Protein AF-A0A5C8CRB9-F1 (afdb_monomer_lite)

Secondary structure (DSSP, 8-state):
-HHHHHHHHHHTTS---STT-HHHHHHHHHHHHHHHHHHHHHHHHHHHHHHHHHHHHHHHHHHHHHHHHHHHHHHHH--

Foldseek 3Di:
DVVLVVLCVVCVPPPDPDDPDVSVVVNVVSVVVVVVVVVVVVVVVVVVVVVVVVVVVVVVVVVVVCVVVVVVVVVVVVD

Radius of gyration: 27.99 Å; chains: 1; bounding box: 55×16×76 Å

Organism: NCBI:txid29522

pLDDT: mean 73.88, std 13.61, range [52.28, 95.5]

Structure (mmCIF, N/CA/C/O backbone):
data_AF-A0A5C8CRB9-F1
#
_entry.id   AF-A0A5C8CRB9-F1
#
loop_
_atom_site.group_PDB
_atom_site.id
_atom_site.type_symbol
_atom_site.label_atom_id
_atom_site.label_alt_id
_atom_sit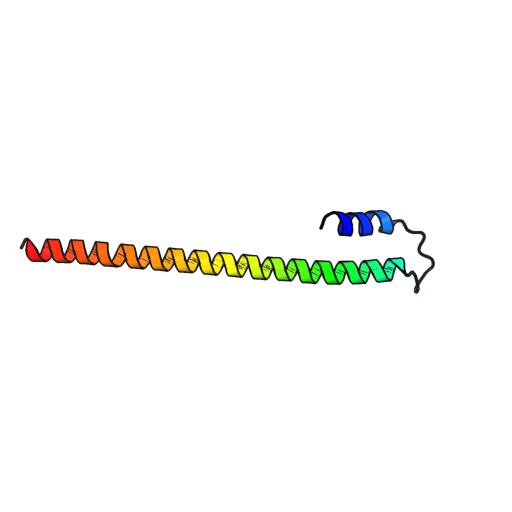e.label_comp_id
_atom_site.label_asym_id
_atom_site.label_entity_id
_atom_site.label_seq_id
_atom_site.pdbx_PDB_ins_code
_atom_site.Cartn_x
_atom_site.Cartn_y
_atom_site.Cartn_z
_atom_site.occupancy
_atom_site.B_iso_or_equiv
_atom_site.auth_seq_id
_atom_site.auth_comp_id
_atom_site.auth_asym_id
_atom_site.auth_atom_id
_atom_site.pdbx_PDB_model_num
ATOM 1 N N . MET A 1 1 ? 10.894 8.756 -4.004 1.00 55.31 1 MET A N 1
ATOM 2 C CA . MET A 1 1 ? 9.935 8.554 -5.115 1.00 55.31 1 MET A CA 1
ATOM 3 C C . MET A 1 1 ? 9.999 9.637 -6.192 1.00 55.31 1 MET A C 1
ATOM 5 O O . MET A 1 1 ? 9.729 9.310 -7.333 1.00 55.31 1 MET A O 1
ATOM 9 N N . LEU A 1 2 ? 10.385 10.887 -5.889 1.00 53.28 2 LEU A N 1
ATOM 10 C CA . LEU A 1 2 ? 10.496 11.944 -6.912 1.00 53.28 2 LEU A CA 1
ATOM 11 C C . LEU A 1 2 ? 11.602 11.680 -7.950 1.00 53.28 2 LEU A C 1
ATOM 13 O O . LEU A 1 2 ? 11.380 11.887 -9.133 1.00 53.28 2 LEU A O 1
ATOM 17 N N . PHE A 1 3 ? 12.751 11.137 -7.535 1.00 54.81 3 PHE A N 1
ATOM 18 C CA . PHE A 1 3 ? 13.881 10.886 -8.439 1.00 54.81 3 PHE A CA 1
ATOM 19 C C . PHE A 1 3 ? 13.578 9.896 -9.574 1.00 54.81 3 PHE A C 1
ATOM 21 O O . PHE A 1 3 ? 14.041 10.113 -10.682 1.00 54.81 3 PHE A O 1
ATOM 28 N N . SER A 1 4 ? 12.763 8.858 -9.341 1.00 57.06 4 SER A N 1
ATOM 29 C CA . SER A 1 4 ? 12.421 7.886 -10.394 1.00 57.06 4 SER A CA 1
ATOM 30 C C . SER A 1 4 ? 11.454 8.471 -11.427 1.00 57.06 4 SER A C 1
ATOM 32 O O . SER A 1 4 ? 11.578 8.173 -12.605 1.00 57.06 4 SER A O 1
ATOM 34 N N . VAL A 1 5 ? 10.519 9.325 -10.997 1.00 59.31 5 VAL A N 1
ATOM 35 C CA . VAL A 1 5 ? 9.581 10.020 -11.896 1.00 59.31 5 VAL A CA 1
ATOM 36 C C . VAL A 1 5 ? 10.307 11.102 -12.696 1.00 59.31 5 VAL A C 1
ATOM 38 O O . VAL A 1 5 ? 10.072 11.237 -13.890 1.00 59.31 5 VAL A O 1
ATOM 41 N N . MET A 1 6 ? 11.236 11.825 -12.061 1.00 58.41 6 MET A N 1
ATOM 42 C CA . MET A 1 6 ? 12.091 12.801 -12.741 1.00 58.41 6 MET A CA 1
ATOM 43 C C . MET A 1 6 ? 13.037 12.136 -13.743 1.00 58.41 6 MET A C 1
ATOM 45 O O . MET A 1 6 ? 13.223 12.673 -14.826 1.00 58.41 6 MET A O 1
ATOM 49 N N . TYR A 1 7 ? 13.584 10.961 -13.416 1.00 59.03 7 TYR A N 1
ATOM 50 C CA . TYR A 1 7 ? 14.408 10.180 -14.338 1.00 59.03 7 TYR A CA 1
ATOM 51 C C . TYR A 1 7 ? 13.604 9.761 -15.575 1.00 59.03 7 TYR A C 1
ATOM 53 O O . TYR A 1 7 ? 14.015 10.066 -16.683 1.00 59.03 7 TYR A O 1
ATOM 61 N N . ILE A 1 8 ? 12.401 9.198 -15.404 1.00 59.81 8 ILE A N 1
ATOM 62 C CA . ILE A 1 8 ? 11.506 8.857 -16.527 1.00 59.81 8 ILE A CA 1
ATOM 63 C C . ILE A 1 8 ? 11.143 10.100 -17.360 1.00 59.81 8 ILE A C 1
ATOM 65 O O . ILE A 1 8 ? 11.125 10.038 -18.585 1.00 59.81 8 ILE A O 1
ATOM 69 N N . ALA A 1 9 ? 10.878 11.243 -16.720 1.00 60.59 9 ALA A N 1
ATOM 70 C CA . ALA A 1 9 ? 10.518 12.477 -17.418 1.00 60.59 9 ALA A CA 1
ATOM 71 C C . ALA A 1 9 ? 11.687 13.068 -18.227 1.00 60.59 9 ALA A C 1
ATOM 73 O O . ALA A 1 9 ? 11.491 13.471 -19.371 1.00 60.59 9 ALA A O 1
ATOM 74 N N . ILE A 1 10 ? 12.895 13.088 -17.661 1.00 58.75 10 ILE A N 1
ATOM 75 C CA . ILE A 1 10 ? 14.116 13.566 -18.332 1.00 58.75 10 ILE A CA 1
ATOM 76 C C . ILE A 1 10 ? 14.497 12.638 -19.488 1.00 58.75 10 ILE A C 1
ATOM 78 O O . ILE A 1 10 ? 14.867 13.094 -20.565 1.00 58.75 10 ILE A O 1
ATOM 82 N N . GLU A 1 11 ? 14.344 11.338 -19.281 1.00 55.75 11 GLU A N 1
ATOM 83 C CA . GLU A 1 11 ? 14.740 10.304 -20.226 1.00 55.75 11 GLU A CA 1
ATOM 84 C C . GLU A 1 11 ? 13.669 10.041 -21.305 1.00 55.75 11 GLU A C 1
ATOM 86 O O . GLU A 1 11 ? 13.932 9.400 -22.313 1.00 55.75 11 GLU A O 1
ATOM 91 N N . SER A 1 12 ? 12.456 10.589 -21.173 1.00 55.41 12 SER A N 1
ATOM 92 C CA . SER A 1 12 ? 11.423 10.541 -22.226 1.00 55.41 12 SER A CA 1
ATOM 93 C C . SER A 1 12 ? 11.793 11.310 -23.508 1.00 55.41 12 SER A C 1
ATOM 95 O O . SER A 1 12 ? 11.141 11.138 -24.534 1.00 55.41 12 SER A O 1
ATOM 97 N N . HIS A 1 13 ? 12.848 12.131 -23.453 1.00 56.22 13 HIS A N 1
ATOM 98 C CA . HIS A 1 13 ? 13.452 12.853 -24.579 1.00 56.22 13 HIS A CA 1
ATOM 99 C C . HIS A 1 13 ? 14.811 12.259 -24.994 1.00 56.22 13 HIS A C 1
ATOM 101 O O . HIS A 1 13 ? 15.669 12.969 -25.516 1.00 56.22 13 HIS A O 1
ATOM 107 N N . HIS A 1 14 ? 15.051 10.972 -24.735 1.00 65.50 14 HIS A N 1
ATOM 108 C CA . HIS A 1 14 ? 16.233 10.305 -25.275 1.00 65.50 14 HIS A CA 1
ATOM 109 C C . HIS A 1 14 ? 16.027 9.979 -26.763 1.00 65.50 14 HIS A C 1
ATOM 111 O O . HIS A 1 14 ? 14.926 9.626 -27.193 1.00 65.50 14 HIS A O 1
ATOM 117 N N . ASP A 1 15 ? 17.094 10.111 -27.551 1.00 59.06 15 ASP A N 1
ATOM 118 C CA . ASP A 1 15 ? 17.102 9.810 -28.984 1.00 59.06 15 ASP A CA 1
ATOM 119 C C . ASP A 1 15 ? 17.043 8.282 -29.151 1.00 59.06 15 ASP A C 1
ATOM 121 O O . ASP A 1 15 ? 18.049 7.573 -29.076 1.00 59.06 15 ASP A O 1
ATOM 125 N N . CYS A 1 16 ? 15.822 7.751 -29.194 1.00 67.88 16 CYS A N 1
ATOM 126 C CA . CYS A 1 16 ? 15.572 6.319 -29.115 1.00 67.88 16 CYS A CA 1
ATOM 127 C C . CYS A 1 16 ? 15.972 5.641 -30.431 1.00 67.88 16 CYS A C 1
ATOM 129 O O . CYS A 1 16 ? 15.369 5.873 -31.476 1.00 67.88 16 CYS A O 1
ATOM 131 N N . ILE A 1 17 ? 16.985 4.773 -30.371 1.00 63.28 17 ILE A N 1
ATOM 132 C CA . ILE A 1 17 ? 17.594 4.129 -31.549 1.00 63.28 17 ILE A CA 1
ATOM 133 C C . ILE A 1 17 ? 16.819 2.853 -31.975 1.00 63.28 17 ILE A C 1
ATOM 135 O O . ILE A 1 17 ? 17.213 2.164 -32.910 1.00 63.28 17 ILE A O 1
ATOM 139 N N . GLY A 1 18 ? 15.686 2.532 -31.334 1.00 64.75 18 GLY A N 1
ATOM 140 C CA . GLY A 1 18 ? 14.831 1.383 -31.675 1.00 64.75 18 GLY A CA 1
ATOM 141 C C . GLY A 1 18 ? 14.682 0.342 -30.557 1.00 64.75 18 GLY A C 1
ATOM 142 O O . GLY A 1 18 ? 14.826 0.665 -29.378 1.00 64.75 18 GLY A O 1
ATOM 143 N N . GLU A 1 19 ? 14.351 -0.901 -30.939 1.00 59.81 19 GLU A N 1
ATOM 144 C CA . GLU A 1 19 ? 13.829 -1.986 -30.074 1.00 59.81 19 GLU A CA 1
ATOM 145 C C . GLU A 1 19 ? 14.739 -2.411 -28.902 1.00 59.81 19 GLU A C 1
ATOM 147 O O . GLU A 1 19 ? 14.233 -2.901 -27.895 1.00 59.81 19 GLU A O 1
ATOM 152 N N . ASP A 1 20 ? 16.045 -2.136 -28.968 1.00 63.72 20 ASP A N 1
ATOM 153 C CA . ASP A 1 20 ? 17.041 -2.549 -27.964 1.00 63.72 20 ASP A CA 1
ATOM 154 C C . ASP A 1 20 ? 17.641 -1.373 -27.174 1.00 63.72 20 ASP A C 1
ATOM 156 O O . ASP A 1 20 ? 18.815 -1.381 -26.795 1.00 63.72 20 ASP A O 1
ATOM 160 N N . CYS A 1 21 ? 16.860 -0.323 -26.912 1.00 69.62 21 CYS A N 1
ATOM 161 C CA . CYS A 1 21 ? 17.356 0.782 -26.098 1.00 69.62 21 CYS A CA 1
ATOM 162 C C . CYS A 1 21 ? 17.445 0.370 -24.606 1.00 69.62 21 CYS A C 1
ATOM 164 O O . CYS A 1 21 ? 16.408 0.125 -23.974 1.00 69.62 21 CYS A O 1
ATOM 166 N N . PRO A 1 22 ? 18.648 0.335 -23.991 1.00 68.25 22 PRO A N 1
ATOM 167 C CA . PRO A 1 22 ? 18.826 -0.087 -22.592 1.00 68.25 22 PRO A CA 1
ATOM 168 C C . PRO A 1 22 ? 18.098 0.835 -21.604 1.00 68.25 22 PRO A C 1
ATOM 170 O O . PRO A 1 22 ? 17.709 0.436 -20.506 1.00 68.25 22 PRO A O 1
ATOM 173 N N . ILE A 1 23 ? 17.870 2.073 -22.029 1.00 70.50 23 ILE A N 1
ATOM 174 C CA . ILE A 1 23 ? 17.181 3.114 -21.286 1.00 70.50 23 ILE A CA 1
ATOM 175 C C . ILE A 1 23 ? 15.681 2.794 -21.157 1.00 70.50 23 ILE A C 1
ATOM 177 O O . ILE A 1 23 ? 15.131 2.810 -20.054 1.00 70.50 23 ILE A O 1
ATOM 181 N N . CYS A 1 24 ? 15.028 2.403 -22.258 1.00 72.19 24 CYS A N 1
ATOM 182 C CA . CYS A 1 24 ? 13.627 1.972 -22.266 1.00 72.19 24 CYS A CA 1
ATOM 183 C C . CYS A 1 24 ? 13.392 0.763 -21.351 1.00 72.19 24 CYS A C 1
ATOM 185 O O . CYS A 1 24 ? 12.404 0.718 -20.615 1.00 72.19 24 CYS A O 1
ATOM 187 N N . GLN A 1 25 ? 14.318 -0.201 -21.340 1.00 72.31 25 GLN A N 1
ATOM 188 C CA . GLN A 1 25 ? 14.229 -1.361 -20.449 1.00 72.31 25 GLN A CA 1
ATOM 189 C C . GLN A 1 25 ? 14.291 -0.954 -18.973 1.00 72.31 25 GLN A C 1
ATOM 191 O O . GLN A 1 25 ? 13.508 -1.451 -18.158 1.00 72.31 25 GLN A O 1
ATOM 196 N N . TYR A 1 26 ? 15.177 -0.020 -18.624 1.00 70.88 26 TYR A N 1
ATOM 197 C CA . TYR A 1 26 ? 15.291 0.468 -17.252 1.00 70.88 26 TYR A CA 1
ATOM 198 C C . TYR A 1 26 ? 14.027 1.218 -16.802 1.00 70.88 26 TYR A C 1
ATOM 200 O O . TYR A 1 26 ? 13.559 1.013 -15.681 1.00 70.88 26 TYR A O 1
ATOM 208 N N . ILE A 1 27 ? 13.408 2.000 -17.694 1.00 75.81 27 ILE A N 1
ATOM 209 C CA . ILE A 1 27 ? 12.120 2.668 -17.441 1.00 75.81 27 ILE A CA 1
ATOM 210 C C . ILE A 1 27 ? 11.022 1.644 -17.126 1.00 75.81 27 ILE A C 1
ATOM 212 O O . ILE A 1 27 ? 10.339 1.787 -16.113 1.00 75.81 27 ILE A O 1
ATOM 216 N N . ILE A 1 28 ? 10.895 0.575 -17.919 1.00 76.19 28 ILE A N 1
ATOM 217 C CA . ILE A 1 28 ? 9.887 -0.481 -17.700 1.00 76.19 28 ILE A CA 1
ATOM 218 C C . ILE A 1 28 ? 10.084 -1.161 -16.336 1.00 76.19 28 ILE A C 1
ATOM 220 O O . ILE A 1 28 ? 9.122 -1.417 -15.602 1.00 76.19 28 ILE A O 1
ATOM 224 N N . VAL A 1 29 ? 11.336 -1.440 -15.961 1.00 78.38 29 VAL A N 1
ATOM 225 C CA . VAL A 1 29 ? 11.659 -2.013 -14.647 1.00 78.38 29 VAL A CA 1
ATOM 226 C C . VAL A 1 29 ? 11.275 -1.043 -13.527 1.00 78.38 29 VAL A C 1
ATOM 228 O O . VAL A 1 29 ? 10.618 -1.451 -12.562 1.00 78.38 29 VAL A O 1
ATOM 231 N N . CYS A 1 30 ? 11.617 0.238 -13.666 1.00 77.25 30 CYS A N 1
ATOM 232 C CA . CYS A 1 30 ? 11.246 1.281 -12.714 1.00 77.25 30 CYS A CA 1
ATOM 233 C C . CYS A 1 30 ? 9.727 1.432 -12.574 1.00 77.25 30 CYS A C 1
ATOM 235 O O . CYS A 1 30 ? 9.232 1.499 -11.448 1.00 77.25 30 CYS A O 1
ATOM 237 N N . GLU A 1 31 ? 8.973 1.429 -13.673 1.00 79.69 31 GLU A N 1
ATOM 238 C CA . GLU A 1 31 ? 7.510 1.490 -13.646 1.00 79.69 31 GLU A CA 1
ATOM 239 C C . GLU A 1 31 ? 6.900 0.288 -12.929 1.00 79.69 31 GLU A C 1
ATOM 241 O O . GLU A 1 31 ? 5.994 0.444 -12.106 1.00 79.69 31 GLU A O 1
ATOM 246 N N . ASN A 1 32 ? 7.414 -0.917 -13.179 1.00 82.06 32 ASN A N 1
ATOM 247 C CA . ASN A 1 32 ? 6.920 -2.117 -12.514 1.00 82.06 32 ASN A CA 1
ATOM 248 C C . ASN A 1 32 ? 7.191 -2.076 -11.001 1.00 82.06 32 ASN A C 1
ATOM 250 O O . ASN A 1 32 ? 6.329 -2.442 -10.196 1.00 82.06 32 ASN A O 1
ATOM 254 N N . ILE A 1 33 ? 8.368 -1.588 -10.597 1.00 80.00 33 ILE A N 1
ATOM 255 C CA . ILE A 1 33 ? 8.698 -1.371 -9.184 1.00 80.00 33 ILE A CA 1
ATOM 256 C C . ILE A 1 33 ? 7.772 -0.307 -8.586 1.00 80.00 33 ILE A C 1
ATOM 258 O O . ILE A 1 33 ? 7.211 -0.523 -7.511 1.00 80.00 33 ILE A O 1
ATOM 262 N N . LEU A 1 34 ? 7.550 0.807 -9.285 1.00 80.38 34 LEU A N 1
ATOM 263 C CA . LEU A 1 34 ? 6.683 1.889 -8.826 1.00 80.38 34 LEU A CA 1
ATOM 264 C C . LEU A 1 34 ? 5.236 1.420 -8.657 1.00 80.38 34 LEU A C 1
ATOM 266 O O . LEU A 1 34 ? 4.610 1.712 -7.637 1.00 80.38 34 LEU A O 1
ATOM 270 N N . LYS A 1 35 ? 4.720 0.643 -9.611 1.00 82.69 35 LYS A N 1
ATOM 271 C CA . LYS A 1 35 ? 3.378 0.060 -9.548 1.00 82.69 35 LYS A CA 1
ATOM 272 C C . LYS A 1 35 ? 3.244 -0.870 -8.346 1.00 82.69 35 LYS A C 1
ATOM 274 O O . LYS A 1 35 ? 2.298 -0.732 -7.574 1.00 82.69 35 LYS A O 1
ATOM 279 N N . LYS A 1 36 ? 4.225 -1.752 -8.125 1.00 81.88 36 LYS A N 1
ATOM 280 C CA . LYS A 1 36 ? 4.257 -2.637 -6.950 1.00 81.88 36 LYS A CA 1
ATOM 281 C C . LYS A 1 36 ? 4.301 -1.846 -5.642 1.00 81.88 36 LYS A C 1
ATOM 283 O O . LYS A 1 36 ? 3.517 -2.128 -4.738 1.00 81.88 36 LYS A O 1
ATOM 288 N N . LEU A 1 37 ? 5.145 -0.820 -5.551 1.00 84.88 37 LEU A N 1
ATOM 289 C CA . LEU A 1 37 ? 5.229 0.040 -4.369 1.00 84.88 37 LEU A CA 1
ATOM 290 C C . LEU A 1 37 ? 3.923 0.796 -4.113 1.00 84.88 37 LEU A C 1
ATOM 292 O O . LEU A 1 37 ? 3.455 0.827 -2.979 1.00 84.88 37 LEU A O 1
ATOM 296 N N . SER A 1 38 ? 3.302 1.349 -5.154 1.00 85.06 38 SER A N 1
ATOM 297 C CA . SER A 1 38 ? 2.003 2.019 -5.053 1.00 85.06 38 SER A CA 1
ATOM 298 C C . SER A 1 38 ? 0.929 1.069 -4.515 1.00 85.06 38 SER A C 1
ATOM 300 O O . SER A 1 38 ? 0.239 1.401 -3.549 1.00 85.06 38 SER A O 1
ATOM 302 N N . THR A 1 39 ? 0.851 -0.151 -5.057 1.00 86.75 39 THR A N 1
ATOM 303 C CA . THR A 1 39 ? -0.092 -1.162 -4.558 1.00 86.75 39 THR A CA 1
ATOM 304 C C . THR A 1 39 ? 0.198 -1.564 -3.113 1.00 86.75 39 THR A C 1
ATOM 306 O O . THR A 1 39 ? -0.729 -1.671 -2.314 1.00 86.75 39 THR A O 1
ATOM 309 N N . ALA A 1 40 ? 1.471 -1.714 -2.736 1.00 88.31 40 ALA A N 1
ATOM 310 C CA . ALA A 1 40 ? 1.856 -2.045 -1.369 1.00 88.31 40 ALA A CA 1
ATOM 311 C C . ALA A 1 40 ? 1.463 -0.931 -0.386 1.00 88.31 40 ALA A C 1
ATOM 313 O O . ALA A 1 40 ? 0.879 -1.213 0.660 1.00 88.31 40 ALA A O 1
ATOM 314 N N . LEU A 1 41 ? 1.706 0.337 -0.737 1.00 88.75 41 LEU A N 1
ATOM 315 C CA . LEU A 1 41 ? 1.292 1.482 0.078 1.00 88.75 41 LEU A CA 1
ATOM 316 C C . LEU A 1 41 ? -0.231 1.540 0.248 1.00 88.75 41 LEU A C 1
ATOM 318 O O . LEU A 1 41 ? -0.707 1.798 1.355 1.00 88.75 41 LEU A O 1
ATOM 322 N N . ALA A 1 42 ? -0.995 1.264 -0.813 1.00 90.75 42 ALA A N 1
ATOM 323 C CA . ALA A 1 42 ? -2.453 1.219 -0.739 1.00 90.75 42 ALA A CA 1
ATOM 324 C C . ALA A 1 42 ? -2.935 0.137 0.244 1.00 90.75 42 ALA A C 1
ATOM 326 O O . ALA A 1 42 ? -3.747 0.420 1.126 1.00 90.75 42 ALA A O 1
ATOM 327 N N . VAL A 1 43 ? -2.378 -1.075 0.161 1.00 92.69 43 VAL A N 1
ATOM 328 C CA . VAL A 1 43 ? -2.712 -2.182 1.075 1.00 92.69 43 VAL A CA 1
ATOM 329 C C . VAL A 1 43 ? -2.368 -1.836 2.526 1.00 92.69 43 VAL A C 1
ATOM 331 O O . VAL A 1 43 ? -3.174 -2.081 3.429 1.00 92.69 43 VAL A O 1
ATOM 334 N N . ILE A 1 44 ? -1.205 -1.226 2.764 1.00 93.25 44 ILE A N 1
ATOM 335 C CA . ILE A 1 44 ? -0.786 -0.797 4.105 1.00 93.25 44 ILE A CA 1
ATOM 336 C C . ILE A 1 44 ? -1.752 0.261 4.653 1.00 93.25 44 ILE A C 1
ATOM 338 O O . ILE A 1 44 ? -2.208 0.141 5.790 1.00 93.25 44 ILE A O 1
ATOM 342 N N . SER A 1 45 ? -2.120 1.260 3.847 1.00 92.19 45 SER A N 1
ATOM 343 C CA . SER A 1 45 ? -3.055 2.321 4.246 1.00 92.19 45 SER A CA 1
ATOM 344 C C . SER A 1 45 ? -4.434 1.772 4.633 1.00 92.19 45 SER A C 1
ATOM 346 O O . SER A 1 45 ? -4.973 2.125 5.688 1.00 92.19 45 SER A O 1
ATOM 348 N N . ILE A 1 46 ? -4.979 0.851 3.831 1.00 93.44 46 ILE A N 1
ATOM 349 C CA . ILE A 1 46 ? -6.255 0.178 4.118 1.00 93.44 46 ILE A CA 1
ATOM 350 C C . ILE A 1 46 ? -6.157 -0.623 5.421 1.00 93.44 46 ILE A C 1
ATOM 352 O O . ILE A 1 46 ? -7.028 -0.510 6.285 1.00 93.44 46 ILE A O 1
ATOM 356 N N . SER A 1 47 ? -5.074 -1.385 5.594 1.00 93.06 47 SER A N 1
ATOM 357 C CA . SER A 1 47 ? -4.851 -2.218 6.783 1.00 93.06 47 SER A CA 1
ATOM 358 C C . SER A 1 47 ? -4.785 -1.376 8.056 1.00 93.06 47 SER A C 1
ATOM 360 O O . SER A 1 47 ? -5.458 -1.680 9.041 1.00 93.06 47 SER A O 1
ATOM 362 N N . ILE A 1 48 ? -4.028 -0.277 8.023 1.00 94.44 48 ILE A N 1
ATOM 363 C CA . ILE A 1 48 ? -3.932 0.678 9.132 1.00 94.44 48 ILE A CA 1
ATOM 364 C C . ILE A 1 48 ? -5.320 1.238 9.457 1.00 94.44 48 ILE A C 1
ATOM 366 O O . ILE A 1 48 ? -5.758 1.174 10.606 1.00 94.44 48 ILE A O 1
ATOM 370 N N . THR A 1 49 ? -6.046 1.717 8.447 1.00 93.88 49 THR A N 1
ATOM 371 C CA . THR A 1 49 ? -7.382 2.306 8.624 1.00 93.88 49 THR A CA 1
ATOM 372 C C . THR A 1 49 ? -8.353 1.313 9.263 1.00 93.88 49 THR A C 1
ATOM 374 O O . THR A 1 49 ? -9.064 1.663 10.207 1.00 93.88 49 THR A O 1
ATOM 377 N N . PHE A 1 50 ? -8.342 0.056 8.814 1.00 94.25 50 PHE A N 1
ATOM 378 C CA . PHE A 1 50 ? -9.187 -1.000 9.366 1.00 94.25 50 PHE A CA 1
ATOM 379 C C . PHE A 1 50 ? -8.851 -1.323 10.827 1.00 94.25 50 PHE A C 1
ATOM 381 O O . PHE A 1 50 ? -9.758 -1.454 11.657 1.00 94.25 50 PHE A O 1
ATOM 388 N N . ILE A 1 51 ? -7.561 -1.405 11.168 1.00 95.50 51 ILE A N 1
ATOM 389 C CA . ILE A 1 51 ? -7.114 -1.632 12.547 1.00 95.50 51 ILE A CA 1
ATOM 390 C C . ILE A 1 51 ? -7.593 -0.485 13.440 1.00 95.50 51 ILE A C 1
ATOM 392 O O . ILE A 1 51 ? -8.241 -0.737 14.457 1.00 95.50 51 ILE A O 1
ATOM 396 N N . PHE A 1 52 ? -7.340 0.767 13.053 1.00 94.31 52 PHE A N 1
ATOM 397 C CA . PHE A 1 52 ? -7.765 1.932 13.832 1.00 94.31 52 PHE A CA 1
ATOM 398 C C . PHE A 1 52 ? -9.290 1.991 13.997 1.00 94.31 52 PHE A C 1
ATOM 400 O O . PHE A 1 52 ? -9.773 2.152 15.121 1.00 94.31 52 PHE A O 1
ATOM 407 N N . ALA A 1 53 ? -10.055 1.784 12.922 1.00 93.50 53 ALA A N 1
ATOM 408 C CA . ALA A 1 53 ? -11.516 1.763 12.972 1.00 93.50 53 ALA A CA 1
ATOM 409 C C . ALA A 1 53 ? -12.045 0.667 13.912 1.00 93.50 53 ALA A C 1
ATOM 411 O O . ALA A 1 53 ? -12.914 0.928 14.749 1.00 93.50 53 ALA A O 1
ATOM 412 N N . SER A 1 54 ? -11.473 -0.537 13.835 1.00 91.94 54 SER A N 1
ATOM 413 C CA . SER A 1 54 ? -11.845 -1.664 14.695 1.00 91.94 54 SER A CA 1
ATOM 414 C C . SER A 1 54 ? -11.563 -1.369 16.167 1.00 91.94 54 SER A C 1
ATOM 416 O O . SER A 1 54 ? -12.425 -1.589 17.019 1.00 91.94 54 SER A O 1
ATOM 418 N N . LYS A 1 55 ? -10.390 -0.804 16.488 1.00 93.12 55 LYS A N 1
ATOM 419 C CA . LYS A 1 55 ? -10.042 -0.420 17.867 1.00 93.12 55 LYS A CA 1
ATOM 420 C C . LYS A 1 55 ? -10.986 0.651 18.413 1.00 93.12 55 LYS A C 1
ATOM 422 O O . LYS A 1 55 ? -11.479 0.507 19.531 1.00 93.12 55 LYS A O 1
ATOM 427 N N . ILE A 1 56 ? -11.293 1.680 17.622 1.00 90.56 56 ILE A N 1
ATOM 428 C CA . ILE A 1 56 ? -12.251 2.728 18.005 1.00 90.56 56 ILE A CA 1
ATOM 429 C C . ILE A 1 56 ? -13.638 2.125 18.256 1.00 90.56 56 ILE A C 1
ATOM 431 O O . ILE A 1 56 ? -14.283 2.471 19.245 1.00 90.56 56 ILE A O 1
ATOM 435 N N . SER A 1 57 ? -14.091 1.213 17.393 1.00 88.81 57 SER A N 1
ATOM 436 C CA . SER A 1 57 ? -15.381 0.535 17.548 1.00 88.81 57 SER A CA 1
ATOM 437 C C . SER A 1 57 ? -15.442 -0.279 18.844 1.00 88.81 57 SER A C 1
ATOM 439 O O . SER A 1 57 ? -16.398 -0.147 19.608 1.00 88.81 57 SER A O 1
ATOM 441 N N . ILE A 1 58 ? -14.398 -1.052 19.158 1.00 89.12 58 ILE A N 1
ATOM 442 C CA . ILE A 1 58 ? -14.317 -1.826 20.408 1.00 89.12 58 ILE A CA 1
ATOM 443 C C . ILE A 1 58 ? -14.377 -0.901 21.627 1.00 89.12 58 ILE A C 1
ATOM 445 O O . ILE A 1 58 ? -15.153 -1.160 22.541 1.00 89.12 58 ILE A O 1
ATOM 449 N N . ILE A 1 59 ? -13.620 0.201 21.633 1.00 87.56 59 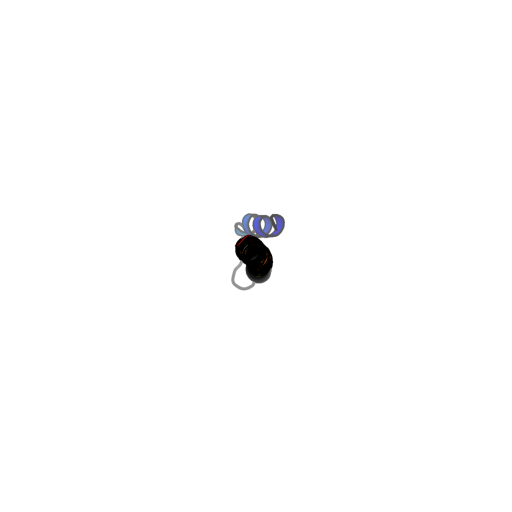ILE A N 1
ATOM 450 C CA . ILE A 1 59 ? -13.627 1.164 22.747 1.00 87.56 59 ILE A CA 1
ATOM 451 C C . ILE A 1 59 ? -15.009 1.804 22.910 1.00 87.56 59 ILE A C 1
ATOM 453 O O . ILE A 1 59 ? -15.493 1.938 24.031 1.00 87.56 59 ILE A O 1
ATOM 457 N N . LYS A 1 60 ? -15.671 2.185 21.810 1.00 85.94 60 LYS A N 1
ATOM 458 C CA . LYS A 1 60 ? -17.031 2.745 21.853 1.00 85.94 60 LYS A CA 1
ATOM 459 C C . LYS A 1 60 ? -18.033 1.746 22.427 1.00 85.94 60 LYS A C 1
ATOM 461 O O . LYS A 1 60 ? -18.793 2.119 23.316 1.00 85.94 60 LYS A O 1
ATOM 466 N N . ASN A 1 61 ? -17.996 0.493 21.975 1.00 81.75 61 ASN A N 1
ATOM 467 C CA . ASN A 1 61 ? -18.851 -0.572 22.502 1.00 81.75 61 ASN A CA 1
ATOM 468 C C . ASN A 1 61 ? -18.566 -0.830 23.989 1.00 81.75 61 ASN A C 1
ATOM 470 O O . ASN A 1 61 ? -19.486 -0.807 24.804 1.00 81.75 61 ASN A O 1
ATOM 474 N N . LEU A 1 62 ? -17.290 -0.967 24.362 1.00 80.94 62 LEU A N 1
ATOM 475 C CA . LEU A 1 62 ? -16.868 -1.149 25.749 1.00 80.94 62 LEU A CA 1
ATOM 476 C C . LEU A 1 62 ? -17.182 0.061 26.623 1.00 80.94 62 LEU A C 1
ATOM 478 O O . LEU A 1 62 ? -17.263 -0.110 27.821 1.00 80.94 62 LEU A O 1
ATOM 482 N N . LYS A 1 63 ? -17.343 1.271 26.085 1.00 75.69 63 LYS A N 1
ATOM 483 C CA . LYS A 1 63 ? -17.763 2.444 26.863 1.00 75.69 63 LYS A CA 1
ATOM 484 C C . LYS A 1 63 ? -19.285 2.534 26.976 1.00 75.69 63 LYS A C 1
ATOM 486 O O . LYS A 1 63 ? -19.792 2.909 28.028 1.00 75.69 63 LYS A O 1
ATOM 491 N N . LEU A 1 64 ? -20.016 2.171 25.924 1.00 72.50 64 LEU A N 1
ATOM 492 C CA . LEU A 1 64 ? -21.478 2.200 25.904 1.00 72.50 64 LEU A CA 1
ATOM 493 C C . LEU A 1 64 ? -22.086 1.154 26.851 1.00 72.50 64 LEU A C 1
ATOM 495 O O . LEU A 1 64 ? -22.974 1.492 27.630 1.00 72.50 64 LEU A O 1
ATOM 499 N N . VAL A 1 65 ? -21.564 -0.077 26.838 1.00 72.38 65 VAL A N 1
ATOM 500 C CA . VAL A 1 65 ? -22.025 -1.180 27.700 1.00 72.38 65 VAL A CA 1
ATOM 501 C C . VAL A 1 65 ? -21.990 -0.823 29.200 1.00 72.38 65 VAL A C 1
ATOM 503 O O . VAL A 1 65 ? -23.040 -0.892 29.830 1.00 72.38 65 VAL A O 1
ATOM 506 N N . PRO A 1 66 ? -20.866 -0.390 29.803 1.00 68.44 66 PRO A N 1
ATOM 507 C CA . PRO A 1 66 ? -20.795 -0.041 31.216 1.00 68.44 66 PRO A CA 1
ATOM 508 C C . PRO A 1 66 ? -21.602 1.206 31.565 1.00 68.44 66 PRO A C 1
ATOM 510 O O . PRO A 1 66 ? -22.108 1.276 32.676 1.00 68.44 66 PRO A O 1
ATOM 513 N N . ILE A 1 67 ? -21.768 2.176 30.654 1.00 68.88 67 ILE A N 1
ATOM 514 C CA . ILE A 1 67 ? -22.651 3.330 30.904 1.00 68.88 67 ILE A CA 1
ATOM 515 C C . ILE A 1 67 ? -24.103 2.858 31.021 1.00 68.88 67 ILE A C 1
ATOM 517 O O . ILE A 1 67 ? -24.795 3.233 31.966 1.00 68.88 67 ILE A O 1
ATOM 521 N N . GLN A 1 68 ? -24.563 2.013 30.097 1.00 64.00 68 GLN A N 1
ATOM 522 C CA . GLN A 1 68 ? -25.926 1.485 30.131 1.00 64.00 68 GLN A CA 1
ATOM 523 C C . GLN A 1 68 ? -26.150 0.567 31.336 1.00 64.00 68 GLN A C 1
ATOM 525 O O . GLN A 1 68 ? -27.177 0.686 32.007 1.00 64.00 68 GLN A O 1
ATOM 530 N N . THR A 1 69 ? -25.190 -0.302 31.663 1.00 67.38 69 THR A N 1
ATOM 531 C CA . THR A 1 69 ? -25.321 -1.200 32.815 1.00 67.38 69 THR A CA 1
ATOM 532 C C . THR A 1 69 ? -25.243 -0.442 34.135 1.00 67.38 69 THR A C 1
ATOM 534 O O . THR A 1 69 ? -26.109 -0.669 34.970 1.00 67.38 69 THR A O 1
ATOM 537 N N . LEU A 1 70 ? -24.311 0.501 34.330 1.00 62.66 70 LEU A N 1
ATOM 538 C CA . LEU A 1 70 ? -24.232 1.302 35.563 1.00 62.66 70 LEU A CA 1
ATOM 5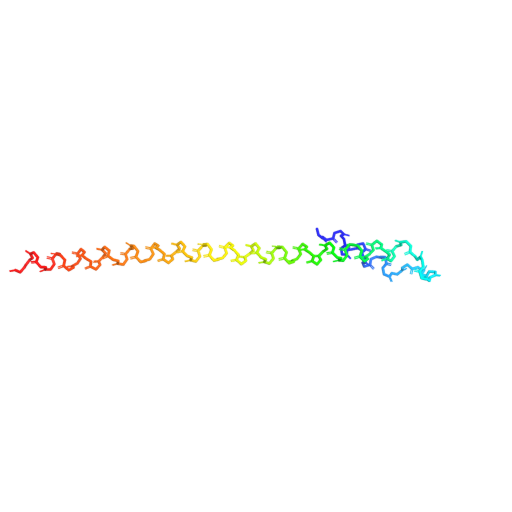39 C C . LEU A 1 70 ? -25.477 2.159 35.779 1.00 62.66 70 LEU A C 1
ATOM 541 O O . LEU A 1 70 ? -25.981 2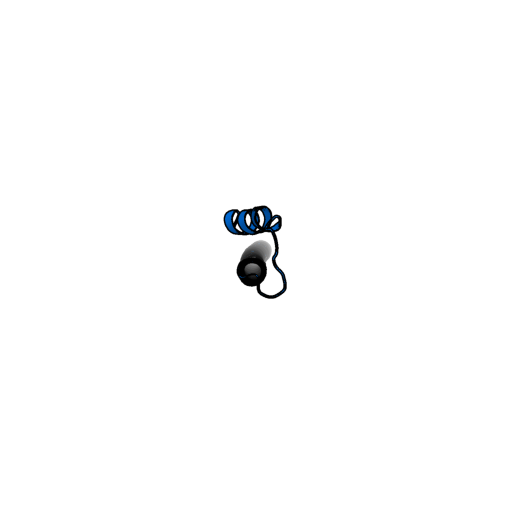.212 36.898 1.00 62.66 70 LEU A O 1
ATOM 545 N N . VAL A 1 71 ? -25.996 2.810 34.735 1.00 66.00 71 VAL A N 1
ATOM 546 C CA . VAL A 1 71 ? -27.234 3.597 34.849 1.00 66.00 71 VAL A CA 1
ATOM 547 C C . VAL A 1 71 ? -28.413 2.680 35.176 1.00 66.00 71 VAL A C 1
ATOM 549 O O . VAL A 1 71 ? -29.174 2.981 36.092 1.00 66.00 71 VAL A O 1
ATOM 552 N N . SER A 1 72 ? -28.531 1.525 34.515 1.00 60.22 72 SER A N 1
ATOM 553 C CA . SER A 1 72 ? -29.621 0.584 34.786 1.00 60.22 72 SER A CA 1
ATO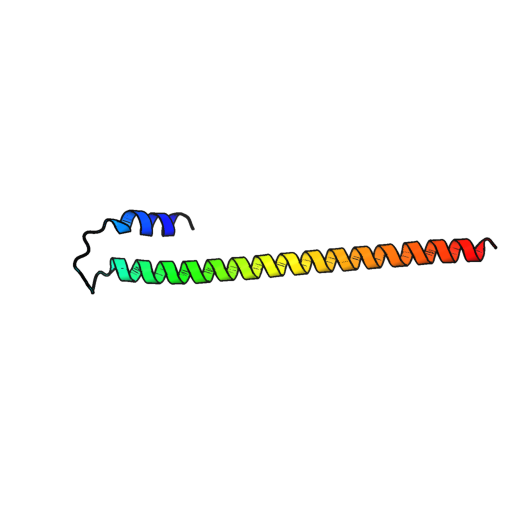M 554 C C . SER A 1 72 ? -29.515 -0.083 36.166 1.00 60.22 72 SER A C 1
ATOM 556 O O . SER A 1 72 ? -30.539 -0.293 36.809 1.00 60.22 72 SER A O 1
ATOM 558 N N . LEU A 1 73 ? -28.303 -0.394 36.642 1.00 59.16 73 LEU A N 1
ATOM 559 C CA . LEU A 1 73 ? -28.039 -0.932 37.984 1.00 59.16 73 LEU A CA 1
ATOM 560 C C . LEU A 1 73 ? -28.304 0.116 39.067 1.00 59.16 73 LEU A C 1
ATOM 562 O O . LEU A 1 73 ? -28.918 -0.206 40.080 1.00 59.16 73 LEU A O 1
ATOM 566 N N . LYS A 1 74 ? -27.904 1.373 38.840 1.00 63.66 74 LYS A N 1
ATOM 567 C CA . LYS A 1 74 ? -28.183 2.480 39.763 1.00 63.66 74 LYS A CA 1
ATOM 568 C C . LYS A 1 74 ? -29.687 2.705 39.913 1.00 63.66 74 LYS A C 1
ATOM 570 O O . LYS A 1 74 ? -30.160 2.792 41.038 1.00 63.66 74 LYS A O 1
ATOM 575 N N . VAL A 1 75 ? -30.429 2.749 38.802 1.00 61.22 75 VAL A N 1
ATOM 576 C CA . VAL A 1 75 ? -31.891 2.950 38.811 1.00 61.22 75 VAL A CA 1
ATOM 577 C C . VAL A 1 75 ? -32.617 1.797 39.515 1.00 61.22 75 VAL A C 1
ATOM 579 O O . VAL A 1 75 ? -33.600 2.035 40.208 1.00 61.22 75 VAL A O 1
ATOM 582 N N . LYS A 1 76 ? -32.113 0.561 39.400 1.00 58.28 76 LYS A N 1
ATOM 583 C CA . LYS A 1 76 ? -32.711 -0.633 40.021 1.00 58.28 76 LYS A CA 1
ATOM 584 C C . LYS A 1 76 ? -32.393 -0.795 41.516 1.00 58.28 76 LYS A C 1
ATOM 586 O O . LYS A 1 76 ? -33.082 -1.548 42.184 1.00 58.28 76 LYS A O 1
ATOM 591 N N . LEU A 1 77 ? -31.359 -0.122 42.027 1.00 56.19 77 LEU A N 1
ATOM 592 C CA . LEU A 1 77 ? -31.016 -0.084 43.458 1.00 56.19 77 LEU A CA 1
ATOM 593 C C . LEU A 1 77 ? -31.699 1.070 44.208 1.00 56.19 77 LEU A C 1
ATOM 595 O O . LEU A 1 77 ? -31.781 1.033 45.430 1.00 56.19 77 LEU A O 1
ATOM 599 N N . SER A 1 78 ? -32.155 2.104 43.494 1.00 56.66 78 SER A N 1
ATOM 600 C CA . SER A 1 78 ? -32.837 3.275 44.065 1.00 56.66 78 SER A CA 1
ATOM 601 C C . SER A 1 78 ? -34.370 3.178 44.077 1.00 56.66 78 SER A C 1
ATOM 603 O O . SER A 1 78 ? -35.022 4.171 44.389 1.00 56.66 78 SER A O 1
ATOM 605 N N . ASN A 1 79 ? -34.933 2.028 43.699 1.00 52.28 79 ASN A N 1
ATOM 606 C CA . ASN A 1 79 ? -36.364 1.717 43.742 1.00 52.28 79 ASN A CA 1
ATOM 607 C C . ASN A 1 79 ? -36.584 0.445 44.555 1.00 52.28 79 ASN A C 1
ATOM 609 O O . ASN A 1 79 ? -37.479 0.451 45.420 1.00 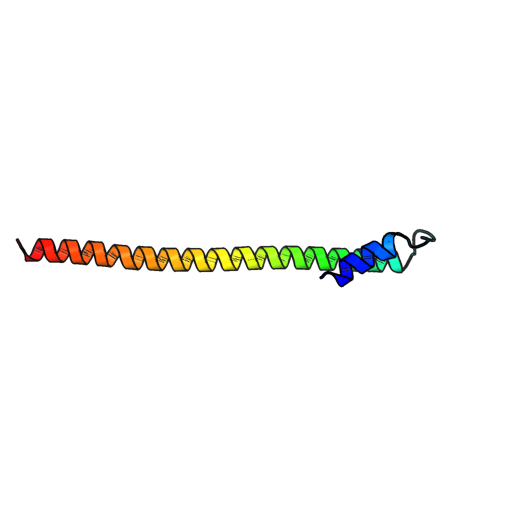52.28 79 ASN A O 1
#

Sequence (79 aa):
MLFSVMYIAIESHHDCIGEDCPICQYIIVCENILKKLSTALAVISISITFIFASKISIIKNLKLVPIQTLVSLKVKLSN